Protein AF-A0A957A7Q8-F1 (afdb_monomer)

Secondary structure (DSSP, 8-state):
--TT-B-TT-B-TT-B-TT-B-TT-B-TT-EE-SS-BEET-B-TT-B-TT-EEEEEES-B-TT-B-TT-EEEESS--B-TT-B-TT-EEEE--BTTB---EEEE-TT-B-TT-EEE--SSSS--EEEEE-TT-B-TT-EEESEE-TT-B-TT---TT-EE-TTPBPTT-

Sequence (169 aa):
DLSGADLTAGNLDGANFDGASFRDAVLVGVGGSIGTSFVETDFTGADLRGAELSHVARANFTNANLGGADIDFEDTITLEGASLYSATLGQGSVGGTYRPLELSLAGLDIRQAWIRGPYQGEPLLVITDLRGATVENTRFNAVDLSSADVSGVDLSQVYFDEFSICPNG

pLDDT: mean 96.05, std 5.07, range [58.53, 98.94]

Mean predicted aligned error: 2.86 Å

Solvent-accessible surface area (backbone atoms only — not comparable to full-atom values): 7673 Å² total; per-residue (Å²): 119,43,56,59,37,80,40,62,61,33,80,42,54,62,37,79,38,60,64,31,34,31,34,51,11,36,30,36,42,19,43,20,66,49,70,29,32,29,34,51,17,34,29,36,47,12,36,28,34,43,16,34,39,29,55,28,23,56,24,34,30,35,47,12,36,30,37,46,12,40,37,28,30,62,50,58,67,43,52,58,73,18,35,30,39,46,11,36,43,31,48,37,58,62,95,86,39,76,66,80,43,72,43,70,45,51,57,23,41,32,29,49,11,38,42,32,21,43,96,68,73,71,35,36,32,31,38,50,29,34,36,67,27,42,39,53,57,16,36,37,28,11,24,26,24,55,76,33,42,52,66,92,40,71,61,90,44,46,44,76,41,77,60,38,40,46,70,84,108

Radius of gyration: 15.17 Å; Cα contacts (8 Å, |Δi|>4): 556; chains: 1; bounding box: 38×24×44 Å

Nearest PDB structures (foldseek):
  6zt4-assembly1_A  TM=4.880E-01  e=8.961E-05  Mycolicibacterium smegmatis MC2 155
  5dns-assembly2_B-3  TM=3.545E-01  e=3.886E-05  synthetic construct
  3n90-assembly1_A  TM=5.531E-01  e=1.710E-03  Arabidopsis thaliana
  2o6w-assembly1_A  TM=3.829E-01  e=3.944E-03  Cyanothece
  4yz0-assembly2_B  TM=2.095E-01  e=6.923E+00  Caldicellulosiruptor bescii DSM 6725

Structure (mmCIF, N/CA/C/O backbone):
data_AF-A0A957A7Q8-F1
#
_entry.id   AF-A0A957A7Q8-F1
#
loop_
_atom_site.group_PDB
_atom_site.id
_atom_site.type_symbol
_atom_site.label_atom_id
_atom_site.label_alt_id
_atom_site.label_comp_id
_atom_site.label_asym_id
_atom_site.label_entity_id
_atom_site.label_seq_id
_atom_site.pdbx_PDB_ins_code
_atom_site.Cartn_x
_atom_site.Cartn_y
_atom_site.Cartn_z
_atom_site.occupancy
_atom_site.B_iso_or_equiv
_atom_site.auth_seq_id
_atom_site.auth_comp_id
_atom_site.auth_asym_id
_atom_site.auth_atom_id
_atom_site.pdbx_PDB_model_num
ATOM 1 N N . ASP A 1 1 ? 6.579 6.938 -19.691 1.00 95.38 1 ASP A N 1
ATOM 2 C CA . ASP A 1 1 ? 5.312 6.206 -19.837 1.00 95.38 1 ASP A CA 1
ATOM 3 C C . ASP A 1 1 ? 5.643 4.731 -19.938 1.00 95.38 1 ASP A C 1
ATOM 5 O O . ASP A 1 1 ? 6.442 4.358 -20.790 1.00 95.38 1 ASP A O 1
ATOM 9 N N . LEU A 1 2 ? 5.130 3.955 -18.993 1.00 97.62 2 LEU A N 1
ATOM 10 C CA . LEU A 1 2 ? 5.310 2.515 -18.815 1.00 97.62 2 LEU A CA 1
ATOM 11 C C . LEU A 1 2 ? 3.935 1.842 -18.641 1.00 97.62 2 LEU A C 1
ATOM 13 O O . LEU A 1 2 ? 3.836 0.758 -18.072 1.00 97.62 2 LE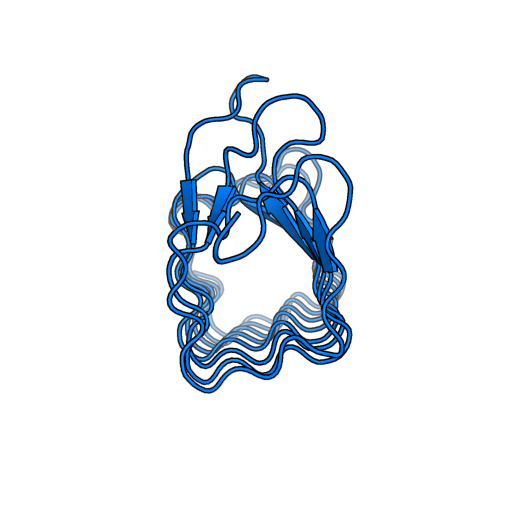U A O 1
ATOM 17 N N . SER A 1 3 ? 2.867 2.493 -19.107 1.00 98.19 3 SER A N 1
ATOM 18 C CA . SER A 1 3 ? 1.509 1.966 -19.000 1.00 98.19 3 SER A CA 1
ATOM 19 C C . SER A 1 3 ? 1.391 0.625 -19.734 1.00 98.19 3 SER A C 1
ATOM 21 O O . SER A 1 3 ? 1.852 0.491 -20.870 1.00 98.19 3 SER A O 1
ATOM 23 N N . GLY A 1 4 ? 0.802 -0.376 -19.081 1.00 98.06 4 GLY A N 1
ATOM 24 C CA . GLY A 1 4 ? 0.655 -1.739 -19.598 1.00 98.06 4 GLY A CA 1
ATOM 25 C C . GLY A 1 4 ? 1.965 -2.518 -19.760 1.00 98.06 4 GLY A C 1
ATOM 26 O O . GLY A 1 4 ? 1.951 -3.607 -20.334 1.00 98.06 4 GLY A O 1
ATOM 27 N N . ALA A 1 5 ? 3.102 -1.976 -19.310 1.00 98.25 5 ALA A N 1
ATOM 28 C CA . ALA A 1 5 ? 4.377 -2.677 -19.387 1.00 98.25 5 ALA A CA 1
ATOM 29 C C . ALA A 1 5 ? 4.391 -3.890 -18.447 1.00 98.25 5 ALA A C 1
ATOM 31 O O . ALA A 1 5 ? 3.831 -3.843 -17.355 1.00 98.25 5 ALA A O 1
ATOM 32 N N . ASP A 1 6 ? 5.084 -4.954 -18.850 1.00 98.44 6 ASP A N 1
ATOM 33 C CA . ASP A 1 6 ? 5.413 -6.072 -17.965 1.00 98.44 6 ASP A CA 1
ATOM 34 C C . ASP A 1 6 ? 6.856 -5.916 -17.482 1.00 98.44 6 ASP A C 1
ATOM 36 O O . ASP A 1 6 ? 7.805 -5.932 -18.269 1.00 98.44 6 ASP A O 1
ATOM 40 N N . LEU A 1 7 ? 6.992 -5.713 -16.178 1.00 97.44 7 LEU A N 1
ATOM 41 C CA . LEU A 1 7 ? 8.236 -5.511 -15.450 1.00 97.44 7 LEU A CA 1
ATOM 42 C C . LEU A 1 7 ? 8.424 -6.593 -14.380 1.00 97.44 7 LEU A C 1
ATOM 44 O O . LEU A 1 7 ? 9.207 -6.388 -13.459 1.00 97.44 7 LEU A O 1
ATOM 48 N N . THR A 1 8 ? 7.712 -7.721 -14.472 1.00 98.06 8 THR A N 1
ATOM 49 C CA . THR A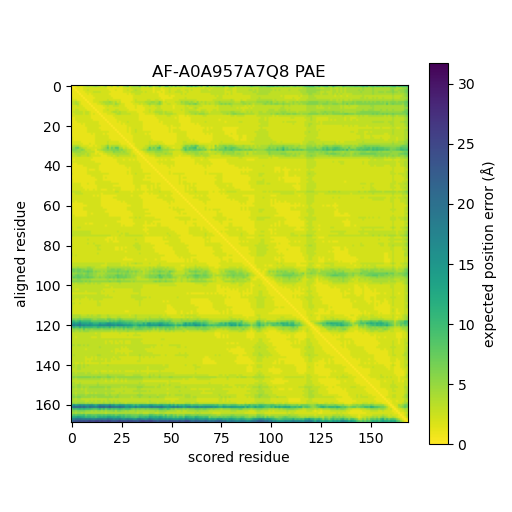 1 8 ? 7.741 -8.800 -13.473 1.00 98.06 8 THR A CA 1
ATOM 50 C C . THR A 1 8 ? 9.170 -9.148 -13.044 1.00 98.06 8 THR A C 1
ATOM 52 O O . THR A 1 8 ? 10.035 -9.416 -13.881 1.00 98.06 8 THR A O 1
ATOM 55 N N . ALA A 1 9 ? 9.406 -9.165 -11.729 1.00 96.06 9 ALA A N 1
ATOM 56 C CA . ALA A 1 9 ? 10.701 -9.420 -11.093 1.00 96.06 9 ALA A CA 1
ATOM 57 C C . ALA A 1 9 ? 11.850 -8.499 -11.562 1.00 96.06 9 ALA A C 1
ATOM 59 O O . ALA A 1 9 ? 13.029 -8.843 -11.445 1.00 96.06 9 ALA A O 1
ATOM 60 N N . GLY A 1 10 ? 11.517 -7.334 -12.119 1.00 95.19 10 GLY A N 1
ATOM 61 C CA . GLY A 1 10 ? 12.476 -6.325 -12.541 1.00 95.19 10 GLY A CA 1
ATOM 62 C C . GLY A 1 10 ? 13.184 -5.678 -11.354 1.00 95.19 10 GLY A C 1
ATOM 63 O O . GLY A 1 10 ? 12.596 -5.482 -10.292 1.00 95.19 10 GLY A O 1
ATOM 64 N N . ASN A 1 11 ? 14.450 -5.313 -11.557 1.00 96.81 11 ASN A N 1
ATOM 65 C CA . ASN A 1 11 ? 15.179 -4.460 -10.627 1.00 96.81 11 ASN A CA 1
ATOM 66 C C . ASN A 1 11 ? 15.066 -2.999 -11.085 1.00 96.81 11 ASN A C 1
ATOM 68 O O . ASN A 1 11 ? 15.481 -2.656 -12.193 1.00 96.81 11 ASN A O 1
ATOM 72 N N . LEU A 1 12 ? 14.492 -2.174 -10.221 1.00 96.25 12 LEU A N 1
ATOM 73 C CA . LEU A 1 12 ? 14.253 -0.750 -10.388 1.00 96.25 12 LEU A CA 1
ATOM 74 C C . LEU A 1 12 ? 15.244 0.110 -9.584 1.00 96.25 12 LEU A C 1
ATOM 76 O O . LEU A 1 12 ? 15.182 1.332 -9.691 1.00 96.25 12 LEU A O 1
ATOM 80 N N . ASP A 1 13 ? 16.155 -0.494 -8.813 1.00 96.88 13 ASP A N 1
ATOM 81 C CA . ASP A 1 13 ? 17.130 0.205 -7.972 1.00 96.88 13 ASP A CA 1
ATOM 82 C C . ASP A 1 13 ? 17.910 1.283 -8.744 1.00 96.88 13 ASP A C 1
ATOM 84 O O . ASP A 1 13 ? 18.386 1.089 -9.867 1.00 96.88 13 ASP A O 1
ATOM 88 N N . GLY A 1 14 ? 18.072 2.440 -8.105 1.00 95.62 14 GLY A N 1
ATOM 89 C CA . GLY A 1 14 ? 18.785 3.598 -8.639 1.00 95.62 14 GLY A CA 1
ATOM 90 C C . GLY A 1 14 ? 18.024 4.397 -9.701 1.00 95.62 14 GLY A C 1
ATOM 91 O O . GLY A 1 14 ? 18.566 5.384 -10.206 1.00 95.62 14 GLY A O 1
ATOM 92 N N . ALA A 1 15 ? 16.808 3.992 -10.077 1.00 95.81 15 ALA A N 1
ATOM 93 C CA . ALA A 1 15 ? 16.023 4.686 -11.089 1.00 95.81 15 ALA A CA 1
ATOM 94 C C . ALA A 1 15 ? 15.088 5.745 -10.485 1.00 95.81 15 ALA A C 1
ATOM 96 O O . ALA A 1 15 ? 14.449 5.545 -9.455 1.00 95.81 15 ALA A O 1
ATOM 97 N N . ASN A 1 16 ? 14.971 6.879 -11.177 1.00 97.19 16 ASN A N 1
ATOM 98 C CA . ASN A 1 16 ? 13.983 7.908 -10.873 1.00 97.19 16 ASN A CA 1
ATOM 99 C C . ASN A 1 16 ? 12.757 7.709 -11.781 1.00 97.19 16 ASN A C 1
ATOM 101 O O . ASN A 1 16 ? 12.882 7.771 -13.008 1.00 97.19 16 ASN A O 1
ATOM 105 N N . PHE A 1 17 ? 11.592 7.492 -11.170 1.00 98.00 17 PHE A N 1
ATOM 106 C CA . PHE A 1 17 ? 10.298 7.359 -11.838 1.00 98.00 17 PHE A CA 1
ATOM 107 C C . PHE A 1 17 ? 9.333 8.497 -11.496 1.00 98.00 17 PHE A C 1
ATOM 109 O O . PHE A 1 17 ? 8.122 8.350 -11.646 1.00 98.00 17 PHE A O 1
ATOM 116 N N . ASP A 1 18 ? 9.849 9.646 -11.075 1.00 98.44 18 ASP A N 1
ATOM 117 C CA . ASP A 1 18 ? 9.027 10.788 -10.705 1.00 98.44 18 ASP A CA 1
ATOM 118 C C . ASP A 1 18 ? 8.140 11.226 -11.881 1.00 98.44 18 ASP A C 1
ATOM 120 O O . ASP A 1 18 ? 8.601 11.412 -13.012 1.00 98.44 18 ASP A O 1
ATOM 124 N N . GLY A 1 19 ? 6.837 11.356 -11.626 1.00 98.50 19 GLY A N 1
ATOM 125 C CA . GLY A 1 19 ? 5.831 11.679 -12.639 1.00 98.50 19 GLY A CA 1
ATOM 126 C C . GLY A 1 19 ? 5.609 10.591 -13.699 1.00 98.50 19 GLY A C 1
ATOM 127 O O . GLY A 1 19 ? 4.932 10.840 -14.703 1.00 98.50 19 GLY A O 1
ATOM 128 N N . ALA A 1 20 ? 6.181 9.394 -13.538 1.00 98.50 20 ALA A N 1
ATOM 129 C CA . ALA A 1 20 ? 5.962 8.298 -14.467 1.00 98.50 20 ALA A CA 1
ATOM 130 C C . ALA A 1 20 ? 4.528 7.757 -14.371 1.00 98.50 20 ALA A C 1
ATOM 132 O O . ALA A 1 20 ? 3.826 7.900 -13.371 1.00 98.50 20 ALA A O 1
ATOM 133 N N . SER A 1 21 ? 4.101 7.082 -15.436 1.00 98.75 21 SER A N 1
ATOM 134 C CA . SER A 1 21 ? 2.837 6.352 -15.463 1.00 98.75 21 SER A CA 1
ATOM 135 C C . SER A 1 21 ? 3.114 4.872 -15.667 1.00 98.75 21 SER A C 1
ATOM 137 O O . SER A 1 21 ? 3.762 4.507 -16.644 1.00 98.75 21 SER A O 1
ATOM 139 N N . PHE A 1 22 ? 2.606 4.061 -14.747 1.00 98.62 22 PHE A N 1
ATOM 140 C CA . PHE A 1 22 ? 2.579 2.601 -14.730 1.00 98.62 22 PHE A CA 1
ATOM 141 C C . PHE A 1 22 ? 1.132 2.093 -14.754 1.00 98.62 22 PHE A C 1
ATOM 143 O O . PHE A 1 22 ? 0.817 1.057 -14.171 1.00 98.62 22 PHE A O 1
ATOM 150 N N . ARG A 1 23 ? 0.222 2.839 -15.391 1.00 98.81 23 ARG A N 1
ATOM 151 C CA . ARG A 1 23 ? -1.190 2.451 -15.440 1.00 98.81 23 ARG A CA 1
ATOM 152 C C . ARG A 1 23 ? -1.332 1.063 -16.041 1.00 98.81 23 ARG A C 1
ATOM 154 O O . ARG A 1 23 ? -0.746 0.804 -17.090 1.00 98.81 23 ARG A O 1
ATOM 161 N N . ASP A 1 24 ? -2.081 0.194 -15.376 1.00 98.75 24 ASP A N 1
ATOM 162 C CA . ASP A 1 24 ? -2.322 -1.191 -15.797 1.00 98.75 24 ASP A CA 1
ATOM 163 C C . ASP A 1 24 ? -1.037 -2.012 -16.061 1.00 98.75 24 ASP A C 1
ATOM 165 O O . ASP A 1 24 ? -1.066 -3.017 -16.773 1.00 98.75 24 ASP A O 1
ATOM 169 N N . ALA A 1 25 ? 0.114 -1.581 -15.534 1.00 98.75 25 ALA A N 1
ATOM 170 C CA . ALA A 1 25 ? 1.378 -2.294 -15.681 1.00 98.75 25 ALA A CA 1
ATOM 171 C C . ALA A 1 25 ? 1.457 -3.495 -14.725 1.00 98.75 25 ALA A C 1
ATOM 173 O O . ALA A 1 25 ? 0.823 -3.521 -13.669 1.00 98.75 25 ALA A O 1
ATOM 174 N N . VAL A 1 26 ? 2.285 -4.477 -15.075 1.00 98.81 26 VAL A N 1
ATOM 175 C CA . VAL A 1 26 ? 2.576 -5.648 -14.243 1.00 98.81 26 VAL A CA 1
ATOM 176 C C . VAL A 1 26 ? 3.947 -5.458 -13.603 1.00 98.81 26 VAL A C 1
ATOM 178 O O . VAL A 1 26 ? 4.970 -5.493 -14.277 1.00 98.81 26 VAL A O 1
ATOM 181 N N . LEU A 1 27 ? 3.964 -5.255 -12.291 1.00 98.44 27 LEU A N 1
ATOM 182 C CA . LEU A 1 27 ? 5.143 -5.028 -11.454 1.00 98.44 27 LEU A CA 1
ATOM 183 C C . LEU A 1 27 ? 5.279 -6.118 -10.380 1.00 98.44 27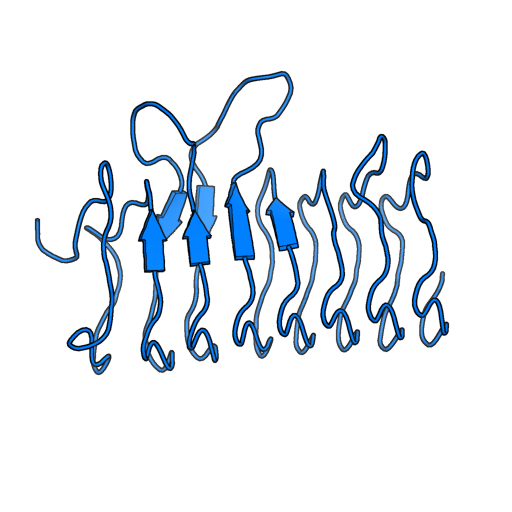 LEU A C 1
ATOM 185 O O . LEU A 1 27 ? 5.802 -5.885 -9.293 1.00 98.44 27 LEU A O 1
ATOM 189 N N . VAL A 1 28 ? 4.786 -7.322 -10.660 1.00 98.75 28 VAL A N 1
ATOM 190 C CA . VAL A 1 28 ? 4.795 -8.417 -9.687 1.00 98.75 28 VAL A CA 1
ATOM 191 C C . VAL A 1 28 ? 6.232 -8.740 -9.280 1.00 98.75 28 VAL A C 1
ATOM 193 O O . VAL A 1 28 ? 7.061 -9.086 -10.123 1.00 98.75 28 VAL A O 1
ATOM 196 N N . GLY A 1 29 ? 6.521 -8.641 -7.984 1.00 97.94 29 GLY A N 1
ATOM 197 C CA . GLY A 1 29 ? 7.832 -8.942 -7.415 1.00 97.94 29 GLY A CA 1
ATOM 198 C C . GLY A 1 29 ? 8.958 -8.000 -7.845 1.00 97.94 29 GLY A C 1
ATOM 199 O O . GLY A 1 29 ? 10.113 -8.419 -7.806 1.00 97.94 29 GLY A O 1
ATOM 200 N N . VAL A 1 30 ? 8.662 -6.782 -8.321 1.00 97.44 30 VAL A N 1
ATOM 201 C CA . VAL A 1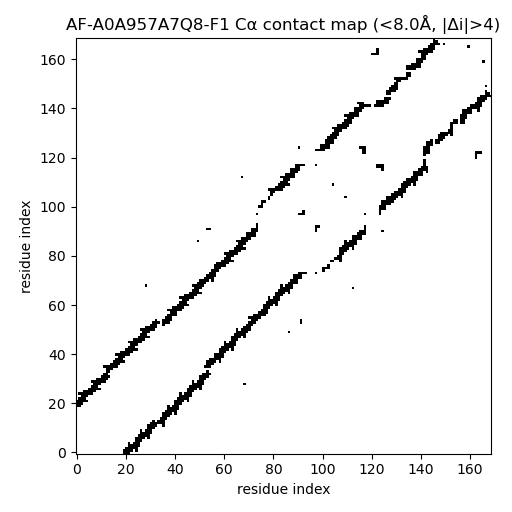 30 ? 9.729 -5.811 -8.619 1.00 97.44 30 VAL A CA 1
ATOM 202 C C . VAL A 1 30 ? 10.460 -5.404 -7.345 1.00 97.44 30 VAL A C 1
ATOM 204 O O . VAL A 1 30 ? 9.834 -5.200 -6.308 1.00 97.44 30 VAL A O 1
ATOM 207 N N . GLY A 1 31 ? 11.777 -5.250 -7.443 1.00 95.94 31 GLY A N 1
ATOM 208 C CA . GLY A 1 31 ? 12.595 -4.661 -6.387 1.00 95.94 31 GLY A CA 1
ATOM 209 C C . GLY A 1 31 ? 12.935 -3.222 -6.744 1.00 95.94 31 GLY A C 1
ATOM 210 O O . GLY A 1 31 ? 13.573 -2.989 -7.765 1.00 95.94 31 GLY A O 1
ATOM 211 N N . GLY A 1 32 ? 12.501 -2.264 -5.935 1.00 90.81 32 GLY A N 1
ATOM 212 C CA . GLY A 1 32 ? 12.741 -0.836 -6.118 1.00 90.81 32 GLY A CA 1
ATOM 213 C C . GLY A 1 32 ? 12.948 -0.149 -4.777 1.00 90.81 32 GLY A C 1
ATOM 214 O O . GLY A 1 32 ? 12.287 0.851 -4.490 1.00 90.81 32 GLY A O 1
ATOM 215 N N . SER A 1 33 ? 13.850 -0.702 -3.967 1.00 89.50 33 SER A N 1
ATOM 216 C CA . SER A 1 33 ? 14.045 -0.327 -2.561 1.00 89.50 33 SER A CA 1
ATOM 217 C C . SER A 1 33 ? 15.290 0.537 -2.343 1.00 89.50 33 SER A C 1
ATOM 219 O O . SER A 1 33 ? 15.395 1.204 -1.311 1.00 89.50 33 SER A O 1
ATOM 221 N N . ILE A 1 34 ? 16.247 0.547 -3.283 1.00 92.19 34 ILE A N 1
ATOM 222 C CA . ILE A 1 34 ? 17.536 1.232 -3.122 1.00 92.19 34 ILE A CA 1
ATOM 223 C C . ILE A 1 34 ? 17.692 2.343 -4.159 1.00 92.19 34 ILE A C 1
ATOM 225 O O . ILE A 1 34 ? 17.852 2.087 -5.349 1.00 92.19 34 ILE A O 1
ATOM 229 N N . GLY A 1 35 ? 17.746 3.597 -3.700 1.00 91.94 35 GLY A N 1
ATOM 230 C CA . GLY A 1 35 ? 18.046 4.751 -4.560 1.00 91.94 35 GLY A CA 1
ATOM 231 C C . GLY A 1 35 ? 16.991 5.024 -5.636 1.00 91.94 35 GLY A C 1
ATOM 232 O O . GLY A 1 35 ? 17.299 5.662 -6.642 1.00 91.94 35 GLY A O 1
ATOM 233 N N . THR A 1 36 ? 15.784 4.509 -5.439 1.00 95.00 36 THR A N 1
ATOM 234 C CA . THR A 1 36 ? 14.604 4.717 -6.275 1.00 95.00 36 THR A CA 1
ATOM 235 C C . THR A 1 36 ? 13.822 5.949 -5.841 1.00 95.00 36 THR A C 1
ATOM 237 O O . THR A 1 36 ? 14.009 6.470 -4.743 1.00 95.00 36 THR A O 1
ATOM 240 N N . SER A 1 37 ? 12.959 6.442 -6.726 1.00 96.69 37 SER A N 1
ATOM 241 C CA . SER A 1 37 ? 12.022 7.524 -6.418 1.00 96.69 37 SER A CA 1
ATOM 242 C C . SER A 1 37 ? 10.738 7.329 -7.215 1.00 96.69 37 SER A C 1
ATOM 244 O O . SER A 1 37 ? 10.804 7.129 -8.431 1.00 96.69 37 SER A O 1
ATOM 246 N N . PHE A 1 38 ? 9.591 7.377 -6.533 1.00 98.00 38 PHE A N 1
ATOM 247 C CA . PHE A 1 38 ? 8.256 7.225 -7.127 1.00 98.00 38 PHE A CA 1
ATOM 248 C C . PHE A 1 38 ? 7.355 8.408 -6.758 1.00 98.00 38 PHE A C 1
ATOM 250 O O . PHE A 1 38 ? 6.203 8.249 -6.336 1.00 98.00 38 PHE A O 1
ATOM 257 N N . VAL A 1 39 ? 7.886 9.624 -6.881 1.00 98.25 39 VAL A N 1
ATOM 258 C CA . VAL A 1 39 ? 7.151 10.840 -6.533 1.00 98.25 39 VAL A CA 1
ATOM 259 C C . VAL A 1 39 ? 6.142 11.169 -7.635 1.00 98.25 39 VAL A C 1
ATOM 261 O O . VAL A 1 39 ? 6.484 11.144 -8.811 1.00 98.25 39 VAL A O 1
ATOM 264 N N . GLU A 1 40 ? 4.891 11.484 -7.293 1.00 98.62 40 GLU A N 1
ATOM 265 C CA . GLU A 1 40 ? 3.831 11.805 -8.276 1.00 98.62 40 GLU A CA 1
ATOM 266 C C . GLU A 1 40 ? 3.622 10.705 -9.340 1.00 98.62 40 GLU A C 1
ATOM 268 O O . GLU A 1 40 ? 3.214 10.975 -10.470 1.00 98.62 40 GLU A O 1
ATOM 273 N N . THR A 1 41 ? 3.924 9.450 -8.997 1.00 98.69 41 THR A N 1
ATOM 274 C CA . THR A 1 41 ? 3.806 8.314 -9.919 1.00 98.69 41 THR A CA 1
ATOM 275 C C . THR A 1 41 ? 2.377 7.777 -9.963 1.00 98.69 41 THR A C 1
ATOM 277 O O . THR A 1 41 ? 1.701 7.662 -8.938 1.00 98.69 41 THR A O 1
ATOM 280 N N . ASP A 1 42 ? 1.914 7.414 -11.158 1.00 98.88 42 ASP A N 1
ATOM 281 C CA . ASP A 1 42 ? 0.586 6.839 -11.363 1.00 98.88 42 ASP A CA 1
ATOM 282 C C . ASP A 1 42 ? 0.643 5.320 -11.560 1.00 98.88 42 ASP A C 1
ATOM 284 O O . ASP A 1 42 ? 1.059 4.850 -12.619 1.00 98.88 42 ASP A O 1
ATOM 288 N N . PHE A 1 43 ? 0.173 4.573 -10.563 1.00 98.88 43 PHE A N 1
ATOM 289 C CA . PHE A 1 43 ? 0.029 3.116 -10.541 1.00 98.88 43 PHE A CA 1
ATOM 290 C C . PHE A 1 43 ? -1.435 2.663 -10.674 1.00 98.88 43 PHE A C 1
ATOM 292 O O . PHE A 1 43 ? -1.781 1.562 -10.245 1.00 98.88 43 PHE A O 1
ATOM 299 N N . THR A 1 44 ? -2.325 3.492 -11.232 1.00 98.94 44 THR A N 1
ATOM 300 C CA . THR A 1 44 ? -3.750 3.141 -11.351 1.00 98.94 44 THR A CA 1
ATOM 301 C C . THR A 1 44 ? -3.917 1.803 -12.078 1.00 98.94 44 THR A C 1
ATOM 303 O O . THR A 1 44 ? -3.411 1.638 -13.187 1.00 98.94 44 THR A O 1
ATOM 306 N N . GLY A 1 45 ? -4.620 0.852 -11.460 1.00 98.88 45 GLY A N 1
ATOM 307 C CA . GLY A 1 45 ? -4.869 -0.481 -12.027 1.00 98.88 45 GLY A CA 1
ATOM 308 C C . GLY A 1 45 ? -3.645 -1.403 -12.116 1.00 98.88 45 GLY A C 1
ATOM 309 O O . GLY A 1 45 ? -3.761 -2.510 -12.637 1.00 98.88 45 GLY A O 1
ATOM 310 N N . ALA A 1 46 ? -2.475 -0.981 -11.626 1.00 98.88 46 ALA A N 1
ATOM 311 C CA . ALA A 1 46 ? -1.254 -1.774 -11.707 1.00 98.88 46 ALA A CA 1
ATOM 312 C C . ALA A 1 46 ? -1.307 -3.023 -10.810 1.00 98.88 46 ALA A C 1
ATOM 314 O O . ALA A 1 46 ? -1.891 -3.018 -9.721 1.00 98.88 46 ALA A O 1
ATOM 315 N N . ASP A 1 47 ? -0.632 -4.086 -11.241 1.00 98.88 47 ASP A N 1
ATOM 316 C CA . ASP A 1 47 ? -0.410 -5.288 -10.440 1.00 98.88 47 ASP A CA 1
ATOM 317 C C . ASP A 1 47 ? 0.966 -5.228 -9.770 1.00 98.88 47 ASP A C 1
ATOM 319 O O . ASP A 1 47 ? 1.988 -5.467 -10.405 1.00 98.88 47 ASP A O 1
ATOM 323 N N . LEU A 1 48 ? 0.984 -4.901 -8.483 1.00 98.81 48 LEU A N 1
ATOM 324 C CA . LEU A 1 48 ? 2.167 -4.682 -7.649 1.00 98.81 48 LEU A CA 1
ATOM 325 C C . LEU A 1 48 ? 2.357 -5.806 -6.623 1.00 98.81 48 LEU A C 1
ATOM 327 O O . LEU A 1 48 ? 3.000 -5.608 -5.593 1.00 98.81 48 LEU A O 1
ATOM 331 N N . ARG A 1 49 ? 1.781 -6.993 -6.853 1.00 98.81 49 ARG A N 1
ATOM 332 C CA . ARG A 1 49 ? 1.877 -8.088 -5.879 1.00 98.81 49 ARG A CA 1
ATOM 333 C C . ARG A 1 49 ? 3.331 -8.419 -5.554 1.00 98.81 49 ARG A C 1
ATOM 335 O O . ARG A 1 49 ? 4.113 -8.724 -6.452 1.00 98.81 49 ARG A O 1
ATOM 342 N N . GLY A 1 50 ? 3.679 -8.393 -4.270 1.00 98.62 50 GLY A N 1
ATOM 343 C CA . GLY A 1 50 ? 5.041 -8.651 -3.796 1.00 98.62 50 GLY A CA 1
ATOM 344 C C . GLY A 1 50 ? 6.089 -7.626 -4.238 1.00 98.62 50 GLY A C 1
ATOM 345 O O . GLY A 1 50 ? 7.272 -7.930 -4.147 1.00 98.62 50 GLY A O 1
ATOM 346 N N . ALA A 1 51 ? 5.689 -6.467 -4.769 1.00 98.50 51 ALA A N 1
ATOM 347 C CA . ALA A 1 51 ? 6.617 -5.396 -5.110 1.00 98.50 51 ALA A CA 1
ATOM 348 C C . ALA A 1 51 ? 7.218 -4.775 -3.844 1.00 98.50 51 ALA A C 1
ATOM 350 O O . ALA A 1 51 ? 6.513 -4.598 -2.852 1.00 98.50 51 ALA A O 1
ATOM 351 N N . GLU A 1 52 ? 8.486 -4.390 -3.907 1.00 98.38 52 GLU A N 1
ATOM 352 C CA . GLU A 1 52 ? 9.151 -3.608 -2.868 1.00 98.38 52 GLU A CA 1
ATOM 353 C C . GLU A 1 52 ? 9.426 -2.205 -3.415 1.00 98.38 52 GLU A C 1
ATOM 355 O O . GLU A 1 52 ? 10.211 -2.059 -4.354 1.00 98.38 52 GLU A O 1
ATOM 360 N N . LEU A 1 53 ? 8.767 -1.177 -2.872 1.00 98.00 53 LEU A N 1
ATOM 361 C CA . LEU A 1 53 ? 8.939 0.214 -3.301 1.00 98.00 53 LEU A CA 1
ATOM 362 C C . LEU A 1 53 ? 9.275 1.108 -2.103 1.00 98.00 53 LEU A C 1
ATOM 364 O O . LEU A 1 53 ? 8.521 1.174 -1.133 1.00 98.00 53 LEU A O 1
ATOM 368 N N . SER A 1 54 ? 10.371 1.857 -2.203 1.00 95.69 54 SER A N 1
ATOM 369 C CA . SER A 1 54 ? 10.726 2.914 -1.252 1.00 95.69 54 SER A CA 1
ATOM 370 C C . SER A 1 54 ? 10.611 4.301 -1.889 1.00 95.69 54 SER A C 1
ATOM 372 O O . SER A 1 54 ? 10.483 4.433 -3.107 1.00 95.69 54 SER A O 1
ATOM 374 N N . HIS A 1 55 ? 10.626 5.351 -1.061 1.00 95.75 55 HIS A N 1
ATOM 375 C CA . HIS A 1 55 ? 10.534 6.747 -1.510 1.00 95.75 55 HIS A CA 1
ATOM 376 C C . HIS A 1 55 ? 9.282 7.035 -2.361 1.00 95.75 55 HIS A C 1
ATOM 378 O O . HIS A 1 55 ? 9.320 7.749 -3.370 1.00 95.75 55 HIS A O 1
ATOM 384 N N . VAL A 1 56 ? 8.146 6.462 -1.952 1.00 98.19 56 VAL A N 1
ATOM 385 C CA . VAL A 1 56 ? 6.846 6.707 -2.581 1.00 98.19 56 VAL A CA 1
ATOM 386 C C . VAL A 1 56 ? 6.226 7.969 -1.987 1.00 98.19 56 VAL A C 1
ATOM 388 O O . VAL A 1 56 ? 6.048 8.076 -0.778 1.00 98.19 56 VAL A O 1
ATOM 391 N N . ALA A 1 57 ? 5.852 8.942 -2.814 1.00 98.00 57 ALA A N 1
ATOM 392 C CA . ALA A 1 57 ? 5.208 10.162 -2.327 1.00 98.00 57 ALA A CA 1
ATOM 393 C C . ALA A 1 57 ? 4.243 10.720 -3.366 1.00 98.00 57 ALA A C 1
ATOM 395 O O . ALA A 1 57 ? 4.575 10.801 -4.547 1.00 98.00 57 ALA A O 1
ATOM 396 N N . ARG A 1 58 ? 3.054 11.165 -2.946 1.00 98.44 58 ARG A N 1
ATOM 397 C CA . ARG A 1 58 ? 2.047 11.755 -3.851 1.00 98.44 58 ARG A CA 1
ATOM 398 C C . ARG A 1 58 ? 1.659 10.802 -4.991 1.00 98.44 58 ARG A C 1
ATOM 400 O O . ARG A 1 58 ? 1.313 11.246 -6.081 1.00 98.44 58 ARG A O 1
ATOM 407 N N . ALA A 1 59 ? 1.748 9.496 -4.739 1.00 98.62 59 ALA A N 1
ATOM 408 C CA . ALA A 1 59 ? 1.505 8.445 -5.718 1.00 98.62 59 ALA A CA 1
ATOM 409 C C . ALA A 1 59 ? 0.040 7.989 -5.715 1.00 98.62 59 ALA A C 1
ATOM 411 O O . ALA A 1 59 ? -0.656 8.037 -4.693 1.00 98.62 59 ALA A O 1
ATOM 412 N N . ASN A 1 60 ? -0.422 7.524 -6.872 1.00 98.88 60 ASN A N 1
ATOM 413 C CA . ASN A 1 60 ? -1.785 7.052 -7.063 1.00 98.88 60 ASN A CA 1
ATOM 414 C C . ASN A 1 60 ? -1.812 5.535 -7.283 1.00 98.88 60 ASN A C 1
ATOM 416 O O . ASN A 1 60 ? -1.360 5.068 -8.320 1.00 98.88 60 ASN A O 1
ATOM 420 N N . PHE A 1 61 ? -2.397 4.789 -6.348 1.00 98.88 61 PHE A N 1
ATOM 421 C CA . PHE A 1 61 ? -2.611 3.340 -6.418 1.00 98.88 61 PHE A CA 1
ATOM 422 C C . PHE A 1 61 ? -4.090 2.976 -6.601 1.00 98.88 61 PHE A C 1
ATOM 424 O O . PHE A 1 61 ? -4.515 1.888 -6.219 1.00 98.88 61 PHE A O 1
ATOM 431 N N . THR A 1 62 ? -4.904 3.876 -7.158 1.00 98.88 62 THR A N 1
ATOM 432 C CA . THR A 1 62 ? -6.333 3.617 -7.379 1.00 98.88 62 THR A CA 1
ATOM 433 C C . THR A 1 62 ? -6.534 2.304 -8.145 1.00 98.88 62 THR A C 1
ATOM 435 O O . THR A 1 62 ? -5.954 2.106 -9.211 1.00 98.88 62 THR A O 1
ATOM 438 N N . ASN A 1 63 ? -7.360 1.399 -7.618 1.00 98.81 63 ASN A N 1
ATOM 439 C CA . ASN A 1 63 ? -7.622 0.059 -8.161 1.00 98.81 63 ASN A CA 1
ATOM 440 C C . ASN A 1 63 ? -6.381 -0.842 -8.346 1.00 98.81 63 ASN A C 1
ATOM 442 O O . ASN A 1 63 ? -6.453 -1.827 -9.081 1.00 98.81 63 ASN A O 1
ATOM 446 N N . ALA A 1 64 ? -5.244 -0.527 -7.720 1.00 98.88 64 ALA A N 1
ATOM 447 C CA . ALA A 1 64 ? -4.042 -1.348 -7.817 1.00 98.88 64 ALA A CA 1
ATOM 448 C C . ALA A 1 64 ? -4.129 -2.605 -6.936 1.00 98.88 64 ALA A C 1
ATOM 450 O O . ALA A 1 64 ? -4.797 -2.633 -5.897 1.00 98.88 64 ALA A O 1
ATOM 451 N N . ASN A 1 65 ? -3.397 -3.649 -7.318 1.00 98.88 65 ASN A N 1
ATOM 452 C CA . ASN A 1 65 ? -3.227 -4.843 -6.496 1.00 98.88 65 ASN A CA 1
ATOM 453 C C . ASN A 1 65 ? -1.875 -4.806 -5.777 1.00 98.88 65 ASN A C 1
ATOM 455 O O . ASN A 1 65 ? -0.852 -5.106 -6.381 1.00 98.88 65 ASN A O 1
ATOM 459 N N . LEU A 1 66 ? -1.876 -4.475 -4.488 1.00 98.81 66 LEU A N 1
ATOM 460 C CA . LEU A 1 66 ? -0.690 -4.405 -3.627 1.00 98.81 66 LEU A CA 1
ATOM 461 C C . LEU A 1 66 ? -0.504 -5.686 -2.799 1.00 98.81 66 LEU A C 1
ATOM 463 O O . LEU A 1 66 ? 0.173 -5.665 -1.777 1.00 98.81 66 LEU A O 1
ATOM 467 N N . GLY A 1 67 ? -1.121 -6.807 -3.189 1.00 98.81 67 GLY A N 1
ATOM 468 C CA . GLY A 1 67 ? -1.111 -8.030 -2.389 1.00 98.81 67 GLY A CA 1
ATOM 469 C C . GLY A 1 67 ? 0.305 -8.508 -2.045 1.00 98.81 67 GLY A C 1
ATOM 470 O O . GLY A 1 67 ? 1.068 -8.886 -2.933 1.00 98.81 67 GLY A O 1
ATOM 471 N N . GLY A 1 68 ? 0.661 -8.506 -0.761 1.00 98.75 68 GLY A N 1
ATOM 472 C CA . GLY A 1 68 ? 2.000 -8.868 -0.288 1.00 98.75 68 GLY A CA 1
ATOM 473 C C . GLY A 1 68 ? 3.117 -7.870 -0.620 1.00 98.75 68 GLY A C 1
ATOM 474 O O . GLY A 1 68 ? 4.277 -8.225 -0.446 1.00 98.75 68 GLY A O 1
ATOM 475 N N . ALA A 1 69 ? 2.803 -6.677 -1.133 1.00 98.75 69 ALA A N 1
ATOM 476 C CA . ALA A 1 69 ? 3.794 -5.637 -1.412 1.00 98.75 69 ALA A CA 1
ATOM 477 C C . ALA A 1 69 ? 4.372 -5.038 -0.118 1.00 98.75 69 ALA A C 1
ATOM 479 O O . ALA A 1 69 ? 3.692 -5.038 0.907 1.00 98.75 69 ALA A O 1
ATOM 480 N N . ASP A 1 70 ? 5.584 -4.490 -0.180 1.00 98.69 70 ASP A N 1
ATOM 481 C CA . ASP A 1 70 ? 6.196 -3.677 0.877 1.00 98.69 70 ASP A CA 1
ATOM 482 C C . ASP A 1 70 ? 6.429 -2.262 0.344 1.00 98.69 70 ASP A C 1
ATOM 484 O O . ASP A 1 70 ? 7.218 -2.055 -0.580 1.00 98.69 70 ASP A O 1
ATOM 488 N N . ILE A 1 71 ? 5.679 -1.298 0.877 1.00 98.25 71 ILE A N 1
ATOM 489 C CA . ILE A 1 71 ? 5.675 0.082 0.398 1.00 98.25 71 ILE A CA 1
ATOM 490 C C . ILE A 1 71 ? 6.011 1.021 1.549 1.00 98.25 71 ILE A C 1
ATOM 492 O O . ILE A 1 71 ? 5.222 1.164 2.486 1.00 98.25 71 ILE A O 1
ATOM 496 N N . ASP A 1 72 ? 7.131 1.730 1.429 1.00 96.75 72 ASP A N 1
ATOM 497 C CA . ASP A 1 72 ? 7.459 2.864 2.289 1.00 96.75 72 ASP A CA 1
ATOM 498 C C . ASP A 1 72 ? 7.055 4.180 1.607 1.00 96.75 72 ASP A C 1
ATOM 500 O O . ASP A 1 72 ? 7.626 4.574 0.583 1.00 96.75 72 ASP A O 1
ATOM 504 N N . PHE A 1 73 ? 6.073 4.875 2.190 1.00 97.69 73 PHE A N 1
ATOM 505 C CA . PHE A 1 73 ? 5.556 6.146 1.684 1.00 97.69 73 PHE A CA 1
ATOM 506 C C . PHE A 1 73 ? 5.901 7.329 2.595 1.00 97.69 73 PHE A C 1
ATOM 508 O O . PHE A 1 73 ? 5.835 7.256 3.819 1.00 97.69 73 PHE A O 1
ATOM 515 N N . GLU A 1 74 ? 6.268 8.450 1.987 1.00 96.50 74 GLU A N 1
ATOM 516 C CA . GLU A 1 74 ? 6.819 9.629 2.666 1.00 96.50 74 GLU A CA 1
ATOM 517 C C . GLU A 1 74 ? 5.874 10.842 2.645 1.00 96.50 74 GLU A C 1
ATOM 519 O O . GLU A 1 74 ? 6.120 11.844 3.318 1.00 96.50 74 GLU A O 1
ATOM 524 N N . ASP A 1 75 ? 4.788 10.750 1.878 1.00 96.75 75 ASP A N 1
ATOM 525 C CA . ASP A 1 75 ? 3.740 11.762 1.734 1.00 96.75 75 ASP A CA 1
ATOM 526 C C . ASP A 1 75 ? 2.412 11.069 1.374 1.00 96.75 75 ASP A C 1
ATOM 528 O O . ASP A 1 75 ? 2.349 9.851 1.219 1.00 96.75 75 ASP A O 1
ATOM 532 N N . THR A 1 76 ? 1.357 11.854 1.200 1.00 95.62 76 THR A N 1
ATOM 533 C CA . THR A 1 76 ? 0.014 11.453 0.780 1.00 95.62 76 THR A CA 1
ATOM 534 C C . THR A 1 76 ? 0.050 10.436 -0.364 1.00 95.62 76 THR A C 1
ATOM 536 O O . THR A 1 76 ? 0.714 10.656 -1.376 1.00 95.62 76 THR A O 1
ATOM 539 N N . ILE A 1 77 ? -0.718 9.355 -0.243 1.00 98.50 77 ILE A N 1
ATOM 540 C CA . ILE A 1 77 ? -0.955 8.371 -1.307 1.00 98.50 77 ILE A CA 1
ATOM 541 C C . ILE A 1 77 ? -2.459 8.149 -1.477 1.00 98.50 77 ILE A C 1
ATOM 543 O O . ILE A 1 77 ? -3.229 8.324 -0.535 1.00 98.50 77 ILE A O 1
ATOM 547 N N . THR A 1 78 ? -2.891 7.768 -2.679 1.00 98.56 78 THR A N 1
ATOM 548 C CA . THR A 1 78 ? -4.292 7.387 -2.943 1.00 98.56 78 THR A CA 1
ATOM 549 C C . THR A 1 78 ? -4.397 5.876 -3.087 1.00 98.56 78 THR A C 1
ATOM 551 O O . THR A 1 78 ? -3.682 5.303 -3.901 1.00 98.56 78 THR A O 1
ATOM 554 N N . LEU A 1 79 ? -5.297 5.244 -2.330 1.00 98.69 79 LEU A N 1
ATOM 555 C CA . LEU A 1 79 ? -5.501 3.788 -2.312 1.00 98.69 79 LEU A CA 1
ATOM 556 C C . LEU A 1 79 ? -6.926 3.377 -2.721 1.00 98.69 79 LEU A C 1
ATOM 558 O O . LEU A 1 79 ? -7.305 2.234 -2.504 1.00 98.69 79 LEU A O 1
ATOM 562 N N . GLU A 1 80 ? -7.744 4.279 -3.272 1.00 98.44 80 GLU A N 1
ATOM 563 C CA . GLU A 1 80 ? -9.160 3.998 -3.560 1.00 98.44 80 GLU A CA 1
ATOM 564 C C . GLU A 1 80 ? -9.329 2.725 -4.407 1.00 98.44 80 GLU A C 1
ATOM 566 O O . GLU A 1 80 ? -8.765 2.604 -5.492 1.00 98.44 80 GLU A O 1
ATOM 571 N N . GLY A 1 81 ? -10.089 1.751 -3.900 1.00 98.38 81 GLY A N 1
ATOM 572 C CA . GLY A 1 81 ? -10.323 0.476 -4.588 1.00 98.38 81 GLY A CA 1
ATOM 573 C C . GLY A 1 81 ? -9.107 -0.456 -4.673 1.00 98.38 81 GLY A C 1
ATOM 574 O O . GLY A 1 81 ? -9.205 -1.512 -5.297 1.00 98.38 81 GLY A O 1
ATOM 575 N N . ALA A 1 82 ? -7.971 -0.103 -4.065 1.00 98.69 82 ALA A N 1
ATOM 576 C CA . ALA A 1 82 ? -6.801 -0.968 -4.018 1.00 98.69 82 ALA A CA 1
ATOM 577 C C . ALA A 1 82 ? -7.026 -2.182 -3.099 1.00 98.69 82 ALA A C 1
ATOM 579 O O . ALA A 1 82 ? -7.790 -2.134 -2.132 1.00 98.69 82 ALA A O 1
ATOM 580 N N . SER A 1 83 ? -6.309 -3.272 -3.369 1.00 98.69 83 SER A N 1
ATOM 581 C CA . SER A 1 83 ? -6.209 -4.412 -2.449 1.00 98.69 83 SER A CA 1
ATOM 582 C C . SER A 1 83 ? -4.845 -4.420 -1.776 1.00 98.69 83 SER A C 1
ATOM 584 O O . SER A 1 83 ? -3.832 -4.367 -2.465 1.00 98.69 83 SER A O 1
ATOM 586 N N . LEU A 1 84 ? -4.819 -4.532 -0.448 1.00 98.69 84 LEU A N 1
ATOM 587 C CA . LEU A 1 84 ? -3.609 -4.581 0.379 1.00 98.69 84 LEU A CA 1
ATOM 588 C C . LEU A 1 84 ? -3.503 -5.898 1.146 1.00 98.69 84 LEU A C 1
ATOM 590 O O . LEU A 1 84 ? -2.900 -5.965 2.216 1.00 98.69 84 LEU A O 1
ATOM 594 N N . TYR A 1 85 ? -4.111 -6.956 0.618 1.00 98.75 85 TYR A N 1
ATOM 595 C CA . TYR A 1 85 ? -4.094 -8.267 1.247 1.00 98.75 85 TYR A CA 1
ATOM 596 C C . TYR A 1 85 ? -2.652 -8.710 1.544 1.00 98.75 85 TYR A C 1
ATOM 598 O O . TYR A 1 85 ? -1.839 -8.841 0.630 1.00 98.75 85 TYR A O 1
ATOM 606 N N . SER A 1 86 ? -2.327 -8.962 2.814 1.00 98.75 86 SER A N 1
ATOM 607 C CA . SER A 1 86 ? -0.968 -9.298 3.283 1.00 98.75 86 SER A CA 1
ATOM 608 C C . SER A 1 86 ? 0.128 -8.266 2.967 1.00 98.75 86 SER A C 1
ATOM 610 O O . SER A 1 86 ? 1.306 -8.601 3.065 1.00 98.75 86 SER A O 1
ATOM 612 N N . ALA A 1 87 ? -0.220 -7.042 2.569 1.00 98.81 87 ALA A N 1
ATOM 613 C CA . ALA A 1 87 ? 0.753 -6.000 2.256 1.00 98.81 87 ALA A CA 1
ATOM 614 C C . ALA A 1 87 ? 1.339 -5.366 3.525 1.00 98.81 87 ALA A C 1
ATOM 616 O O . ALA A 1 87 ? 0.686 -5.316 4.568 1.00 98.81 87 ALA A O 1
ATOM 617 N N . THR A 1 88 ? 2.534 -4.803 3.404 1.00 98.75 88 THR A N 1
ATOM 618 C CA . THR A 1 88 ? 3.118 -3.886 4.378 1.00 98.75 88 THR A CA 1
ATOM 619 C C . THR A 1 88 ? 3.052 -2.472 3.812 1.00 98.75 88 THR A C 1
ATOM 621 O O . THR A 1 88 ? 3.611 -2.196 2.753 1.00 98.75 88 THR A O 1
ATOM 624 N N . LEU A 1 89 ? 2.374 -1.570 4.521 1.00 98.25 89 LEU A N 1
ATOM 625 C CA . LEU A 1 89 ? 2.453 -0.134 4.269 1.00 98.25 89 LEU A CA 1
ATOM 626 C C . LEU A 1 89 ? 3.160 0.535 5.437 1.00 98.25 89 LEU A C 1
ATOM 628 O O . LEU A 1 89 ? 2.671 0.497 6.568 1.00 98.25 89 LEU A O 1
ATOM 632 N N . GLY A 1 90 ? 4.291 1.164 5.151 1.00 97.06 90 GLY A N 1
ATOM 633 C CA . GLY A 1 90 ? 5.100 1.862 6.127 1.00 97.06 90 GLY A CA 1
ATOM 634 C C . GLY A 1 90 ? 5.211 3.347 5.856 1.00 97.06 90 GLY A C 1
ATOM 635 O O . GLY A 1 90 ? 5.391 3.777 4.722 1.00 97.06 90 GLY A O 1
ATOM 636 N N . GLN A 1 91 ? 5.164 4.144 6.916 1.00 96.06 91 GLN A N 1
ATOM 637 C CA . GLN A 1 91 ? 5.617 5.518 6.822 1.00 96.06 91 GLN A CA 1
ATOM 638 C C . GLN A 1 91 ? 7.151 5.562 6.698 1.00 96.06 91 GLN A C 1
ATOM 640 O O . GLN A 1 91 ? 7.871 5.152 7.610 1.00 96.06 91 GLN A O 1
ATOM 645 N N . GLY A 1 92 ? 7.643 6.126 5.597 1.00 93.75 92 GLY A N 1
ATOM 646 C CA . GLY A 1 92 ? 9.048 6.446 5.363 1.00 93.75 92 GLY A CA 1
ATOM 647 C C . GLY A 1 92 ? 9.478 7.780 5.987 1.00 93.75 92 GLY A C 1
ATOM 648 O O . GLY A 1 92 ? 8.659 8.623 6.364 1.00 93.75 92 GLY A O 1
ATOM 649 N N . SER A 1 93 ? 10.794 7.990 6.094 1.00 91.38 93 SER A N 1
ATOM 650 C CA . SER A 1 93 ? 11.383 9.229 6.622 1.00 91.38 93 SER A CA 1
ATOM 651 C C . SER A 1 93 ? 12.032 10.053 5.511 1.00 91.38 93 SER A C 1
ATOM 653 O O . SER A 1 93 ? 12.877 9.538 4.783 1.00 91.38 93 SER A O 1
ATOM 655 N N . VAL A 1 94 ? 11.762 11.357 5.459 1.00 85.25 94 VAL A N 1
ATOM 656 C CA . VAL A 1 94 ? 12.424 12.275 4.520 1.00 85.25 94 VAL A CA 1
ATOM 657 C C . VAL A 1 94 ? 13.623 12.907 5.211 1.00 85.25 94 VAL A C 1
ATOM 659 O O . VAL A 1 94 ? 13.474 13.636 6.196 1.00 85.25 94 VAL A O 1
ATOM 662 N N . GLY A 1 95 ? 14.833 12.627 4.721 1.00 86.75 95 GLY A N 1
ATOM 663 C CA . GLY A 1 95 ? 16.064 13.157 5.320 1.00 86.75 95 GLY A CA 1
ATOM 664 C C . GLY A 1 95 ? 16.241 12.759 6.791 1.00 86.75 95 GLY A C 1
ATOM 665 O O . GLY A 1 95 ? 16.751 13.549 7.582 1.00 86.75 95 GLY A O 1
ATOM 666 N N . GLY A 1 96 ? 15.767 11.565 7.168 1.00 87.56 96 GLY A N 1
ATOM 667 C CA . GLY A 1 96 ? 15.790 11.066 8.546 1.00 87.56 96 GLY A CA 1
ATOM 668 C C . GLY A 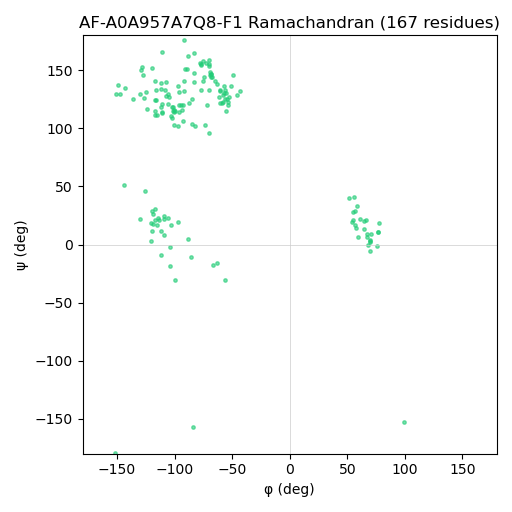1 96 ? 14.725 11.677 9.461 1.00 87.56 96 GLY A C 1
ATOM 669 O O . GLY A 1 96 ? 14.788 11.491 10.673 1.00 87.56 96 GLY A O 1
ATOM 670 N N . THR A 1 97 ? 13.759 12.413 8.905 1.00 88.81 97 THR A N 1
ATOM 671 C CA . THR A 1 97 ? 12.658 13.014 9.666 1.00 88.81 97 THR A CA 1
ATOM 672 C C . THR A 1 97 ? 11.321 12.431 9.243 1.00 88.81 97 THR A C 1
ATOM 674 O O . THR A 1 97 ? 11.017 12.340 8.054 1.00 88.81 97 THR A O 1
ATOM 677 N N . TYR A 1 98 ? 10.513 12.060 10.230 1.00 92.31 98 TYR A N 1
ATOM 678 C CA . TYR A 1 98 ? 9.113 11.715 10.027 1.00 92.31 98 TYR A CA 1
ATOM 679 C C . TYR A 1 98 ? 8.254 12.971 10.154 1.00 92.31 98 TYR A C 1
ATOM 681 O O . TYR A 1 98 ? 8.606 13.918 10.864 1.00 92.31 98 TYR A O 1
ATOM 689 N N . ARG A 1 99 ? 7.125 12.988 9.452 1.00 92.19 99 ARG A N 1
ATOM 690 C CA . ARG A 1 99 ? 6.150 14.084 9.484 1.00 92.19 99 ARG A CA 1
ATOM 691 C C . ARG A 1 99 ? 4.765 13.506 9.742 1.00 92.19 99 ARG A C 1
ATOM 693 O O . ARG A 1 99 ? 4.535 12.380 9.336 1.00 92.19 99 ARG A O 1
ATOM 700 N N . PRO A 1 100 ? 3.838 14.225 10.379 1.00 95.00 100 PRO A N 1
ATOM 701 C CA . PRO A 1 100 ? 2.466 13.746 10.474 1.00 95.00 100 PRO A CA 1
ATOM 702 C C . PRO A 1 100 ? 1.889 13.457 9.083 1.00 95.00 100 PRO A C 1
ATOM 704 O O . PRO A 1 100 ? 1.995 14.308 8.197 1.00 95.00 100 PRO A O 1
ATOM 707 N N . LEU A 1 101 ? 1.305 12.275 8.903 1.00 96.75 101 LEU A N 1
ATOM 708 C CA . LEU A 1 101 ? 0.588 11.875 7.695 1.00 96.75 101 LEU A CA 1
ATOM 709 C C . LEU A 1 101 ? -0.798 11.372 8.077 1.00 96.75 101 LEU A C 1
ATOM 711 O O . LEU A 1 101 ? -0.969 10.733 9.112 1.00 96.75 101 LEU A O 1
ATOM 715 N N . GLU A 1 102 ? -1.766 11.625 7.208 1.00 97.62 102 GLU A N 1
ATOM 716 C CA . GLU A 1 102 ? -3.103 11.052 7.307 1.00 97.62 102 GLU A CA 1
ATOM 717 C C . GLU A 1 102 ? -3.286 9.989 6.224 1.00 97.62 102 GLU A C 1
ATOM 719 O O . GLU A 1 102 ? -2.864 10.175 5.080 1.00 97.62 102 GLU A O 1
ATOM 724 N N . LEU A 1 103 ? -3.939 8.884 6.578 1.00 98.00 103 LEU A N 1
ATOM 725 C CA . LEU A 1 103 ? -4.238 7.793 5.660 1.00 98.00 103 LEU A CA 1
ATOM 726 C C . LEU A 1 103 ? -5.678 7.311 5.847 1.00 98.00 103 LEU A C 1
ATOM 728 O O . LEU A 1 103 ? -6.089 6.926 6.942 1.00 98.00 103 LEU A O 1
ATOM 732 N N . SER A 1 104 ? -6.436 7.297 4.751 1.00 98.19 104 SER A N 1
ATOM 733 C CA . SER A 1 104 ? -7.736 6.630 4.697 1.00 98.19 104 SER A CA 1
ATOM 734 C C . SER A 1 104 ? -7.556 5.199 4.200 1.00 98.19 104 SER A C 1
ATOM 736 O O . SER A 1 104 ? -6.896 4.966 3.187 1.00 98.19 104 SER A O 1
ATOM 738 N N . LEU A 1 105 ? -8.167 4.252 4.907 1.00 98.50 105 LEU A N 1
ATOM 739 C CA . LEU A 1 105 ? -8.206 2.831 4.561 1.00 98.50 105 LEU A CA 1
ATOM 740 C C . LEU A 1 105 ? -9.641 2.368 4.248 1.00 98.50 105 LEU A C 1
ATOM 742 O O . LEU A 1 105 ? -9.931 1.172 4.253 1.00 98.50 105 LEU A O 1
ATOM 746 N N . ALA A 1 106 ? -10.550 3.312 3.990 1.00 98.50 106 ALA A N 1
ATOM 747 C CA . ALA A 1 106 ? -11.967 3.045 3.793 1.00 98.50 106 ALA A CA 1
ATOM 748 C C . ALA A 1 106 ? -12.220 2.117 2.593 1.00 98.50 106 ALA A C 1
ATOM 750 O O . ALA A 1 106 ? -11.699 2.322 1.498 1.00 98.50 106 ALA A O 1
ATOM 751 N N . GLY A 1 107 ? -13.057 1.101 2.801 1.00 98.56 107 GLY A N 1
ATOM 752 C CA . GLY A 1 107 ? -13.465 0.146 1.768 1.00 98.56 107 GLY A CA 1
ATOM 753 C C . GLY A 1 107 ? -12.375 -0.819 1.290 1.00 98.56 107 GLY A C 1
ATOM 754 O O . GLY A 1 107 ? -12.644 -1.618 0.394 1.00 98.56 107 GLY A O 1
ATOM 755 N N . LEU A 1 108 ? -11.165 -0.761 1.852 1.00 98.69 108 LEU A N 1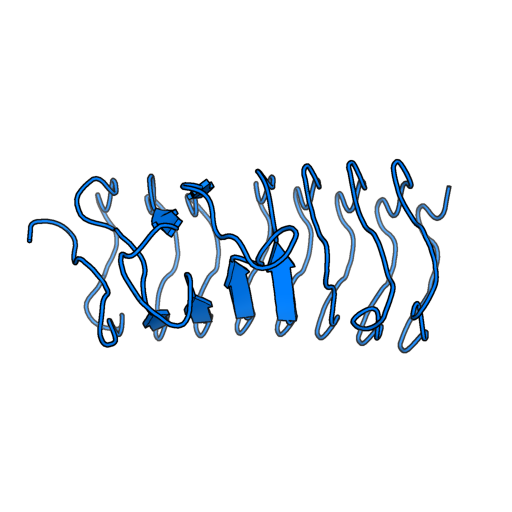
ATOM 756 C CA . LEU A 1 108 ? -10.035 -1.564 1.387 1.00 98.69 108 LEU A CA 1
ATOM 757 C C . LEU A 1 108 ? -10.058 -2.979 1.973 1.00 98.69 108 LEU A C 1
ATOM 759 O O . LEU A 1 108 ? -10.449 -3.204 3.122 1.00 98.69 108 LEU A O 1
ATOM 763 N N . ASP A 1 109 ? -9.574 -3.947 1.196 1.00 98.69 109 ASP A N 1
ATOM 764 C CA . ASP A 1 109 ? -9.185 -5.250 1.736 1.00 98.69 109 ASP A CA 1
ATOM 765 C C . ASP A 1 109 ? -7.768 -5.141 2.306 1.00 98.69 109 ASP A C 1
ATOM 767 O O . ASP A 1 109 ? -6.795 -5.131 1.550 1.00 98.69 109 ASP A O 1
ATOM 771 N N . ILE A 1 110 ? -7.666 -5.038 3.633 1.00 98.62 110 ILE A N 1
ATOM 772 C CA . ILE A 1 110 ? -6.397 -4.949 4.370 1.00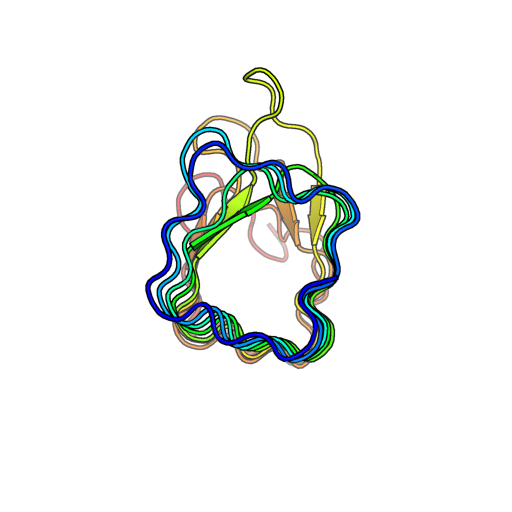 98.62 110 ILE A CA 1
ATOM 773 C C . ILE A 1 110 ? -6.166 -6.190 5.240 1.00 98.62 110 ILE A C 1
ATOM 775 O O . ILE A 1 110 ? -5.401 -6.146 6.208 1.00 98.62 110 ILE A O 1
ATOM 779 N N . ARG A 1 111 ? -6.824 -7.316 4.927 1.00 98.81 111 ARG A N 1
ATOM 780 C CA . ARG A 1 111 ? -6.642 -8.562 5.679 1.00 98.81 111 ARG A CA 1
ATOM 781 C C . ARG A 1 111 ? -5.181 -8.976 5.688 1.00 98.81 111 ARG A C 1
ATOM 783 O O . ARG A 1 111 ? -4.518 -8.957 4.652 1.00 98.81 111 ARG A O 1
ATOM 790 N N . GLN A 1 112 ? -4.701 -9.396 6.855 1.00 98.75 112 GLN A N 1
ATOM 791 C CA . GLN A 1 112 ? -3.306 -9.796 7.082 1.00 98.75 112 GLN A CA 1
ATOM 792 C C . GLN A 1 112 ? -2.266 -8.698 6.799 1.00 98.75 112 GLN A C 1
ATOM 794 O O . GLN A 1 112 ? -1.071 -8.984 6.834 1.00 98.75 112 GLN A O 1
ATOM 799 N N . ALA A 1 113 ? -2.690 -7.466 6.508 1.00 98.69 113 ALA A N 1
ATOM 800 C CA . ALA A 1 113 ? -1.776 -6.372 6.234 1.00 98.69 113 ALA A CA 1
ATOM 801 C C . ALA A 1 113 ? -1.077 -5.902 7.512 1.00 98.69 113 ALA A C 1
ATOM 803 O O . ALA A 1 113 ? -1.603 -6.042 8.622 1.00 98.69 113 ALA A O 1
ATOM 804 N N . TRP A 1 114 ? 0.083 -5.282 7.334 1.00 98.44 114 TRP A N 1
ATOM 805 C CA . TRP A 1 114 ? 0.781 -4.550 8.375 1.00 98.44 114 TRP A CA 1
ATOM 806 C C . TRP A 1 114 ? 0.851 -3.071 8.006 1.00 98.44 114 TRP A C 1
ATOM 808 O O . TRP A 1 114 ? 1.537 -2.681 7.065 1.00 98.44 114 TRP A O 1
ATOM 818 N N . ILE A 1 115 ? 0.137 -2.243 8.762 1.00 98.06 115 ILE A N 1
ATOM 819 C CA . ILE A 1 115 ? 0.191 -0.790 8.644 1.00 98.06 115 ILE A CA 1
ATOM 820 C C . ILE A 1 115 ? 1.090 -0.269 9.763 1.00 98.06 115 ILE A C 1
ATOM 822 O O . ILE A 1 115 ? 0.786 -0.453 10.947 1.00 98.06 115 ILE A O 1
ATOM 826 N N . ARG A 1 116 ? 2.217 0.340 9.394 1.00 96.69 116 ARG A N 1
ATOM 827 C CA . ARG A 1 116 ? 3.235 0.796 10.343 1.00 96.69 116 ARG A CA 1
ATOM 828 C C . ARG A 1 116 ? 3.548 2.280 10.184 1.00 96.69 116 ARG A C 1
ATOM 830 O O . ARG A 1 116 ? 3.800 2.763 9.083 1.00 96.69 116 ARG A O 1
ATOM 837 N N . GLY A 1 117 ? 3.549 2.999 11.298 1.00 95.81 117 GLY A N 1
ATOM 838 C CA . GLY A 1 117 ? 4.131 4.331 11.384 1.00 95.81 117 GLY A CA 1
ATOM 839 C C . GLY A 1 117 ? 5.643 4.276 11.646 1.00 95.81 117 GLY A C 1
ATOM 840 O O . GLY A 1 117 ? 6.299 3.272 11.348 1.00 95.81 117 GLY A O 1
ATOM 841 N N . PRO A 1 118 ? 6.221 5.352 12.204 1.00 91.56 118 PRO A N 1
ATOM 842 C CA . PRO A 1 118 ? 7.635 5.408 12.552 1.00 91.56 118 PRO A CA 1
ATOM 843 C C . PRO A 1 118 ? 8.004 4.376 13.623 1.00 91.56 118 PRO A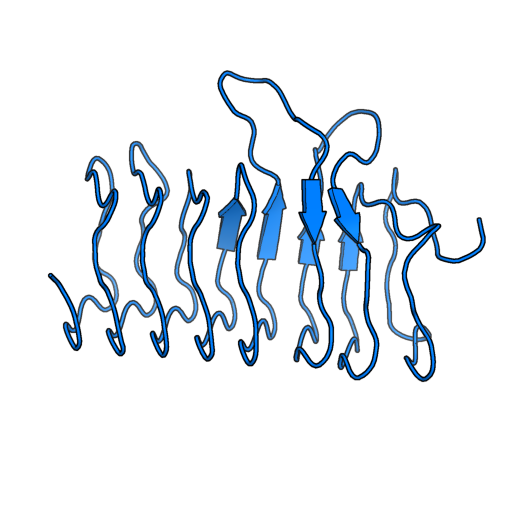 C 1
ATOM 845 O O . PRO A 1 118 ? 7.328 4.252 14.637 1.00 91.56 118 PRO A O 1
ATOM 848 N N . TYR A 1 119 ? 9.148 3.706 13.467 1.00 80.38 119 TYR A N 1
ATOM 849 C CA . TYR A 1 119 ? 9.625 2.701 14.432 1.00 80.38 119 TYR A CA 1
ATOM 850 C C . TYR A 1 119 ? 9.931 3.245 15.839 1.00 80.38 119 TYR A C 1
ATOM 852 O O . TYR A 1 119 ? 10.128 2.463 16.769 1.00 80.38 119 TYR A O 1
ATOM 860 N N . GLN A 1 120 ? 10.066 4.563 15.999 1.00 78.88 120 GLN A N 1
ATOM 861 C CA . GLN A 1 120 ? 10.420 5.195 17.268 1.00 78.88 120 GLN A CA 1
ATOM 862 C C . GLN A 1 120 ? 9.671 6.514 17.442 1.00 78.88 120 GLN A C 1
ATOM 864 O O . GLN A 1 120 ? 9.686 7.360 16.547 1.00 78.88 120 GLN A O 1
ATOM 869 N N . GLY A 1 121 ? 9.129 6.721 18.642 1.00 81.69 121 GLY A N 1
ATOM 870 C CA . GLY A 1 121 ? 8.521 7.982 19.051 1.00 81.69 121 GLY A CA 1
ATOM 871 C C . GLY A 1 121 ? 7.000 7.982 18.947 1.00 81.69 121 GLY A C 1
ATOM 872 O O . GLY A 1 121 ? 6.355 6.951 19.116 1.00 81.69 121 GLY A O 1
ATOM 873 N N . GLU A 1 122 ? 6.448 9.174 18.740 1.00 87.88 122 GLU A N 1
ATOM 874 C CA . GLU A 1 122 ? 5.007 9.395 18.618 1.00 87.88 122 GLU A CA 1
ATOM 875 C C . GLU A 1 122 ? 4.455 8.743 17.337 1.00 87.88 122 GLU A C 1
ATOM 877 O O . GLU A 1 122 ? 5.127 8.779 16.298 1.00 87.88 122 GLU A O 1
ATOM 882 N N . PRO A 1 123 ? 3.230 8.193 17.369 1.00 92.19 123 PRO A N 1
ATOM 883 C CA . PRO A 1 123 ? 2.572 7.665 16.183 1.00 92.19 123 PRO A CA 1
ATOM 884 C C . PRO A 1 123 ? 2.173 8.808 15.240 1.00 92.19 123 PRO A C 1
ATOM 886 O O . PRO A 1 123 ? 1.139 9.450 15.401 1.00 92.19 123 PRO A O 1
ATOM 889 N N . LEU A 1 124 ? 3.020 9.089 14.250 1.00 94.69 124 LEU A N 1
ATOM 890 C CA . LEU A 1 124 ? 2.810 10.186 13.295 1.00 94.69 124 LEU A CA 1
ATOM 891 C C . LEU A 1 124 ? 1.935 9.801 12.095 1.00 94.69 124 LEU A C 1
ATOM 893 O O . LEU A 1 124 ? 1.523 10.685 11.344 1.00 94.69 124 LEU A O 1
ATOM 897 N N . LEU A 1 125 ? 1.648 8.512 11.913 1.00 96.94 125 LEU A N 1
ATOM 898 C CA . LEU A 1 125 ? 0.719 8.037 10.896 1.00 96.94 125 LEU A CA 1
ATOM 899 C C . LEU A 1 125 ? -0.682 7.923 11.503 1.00 96.94 125 LEU A C 1
ATOM 901 O O . LEU A 1 125 ? -0.962 7.005 12.275 1.00 96.94 125 LEU A O 1
ATOM 905 N N . VAL A 1 126 ? -1.550 8.863 11.139 1.00 97.56 126 VAL A N 1
ATOM 906 C CA . VAL A 1 126 ? -2.936 8.950 11.600 1.00 97.56 126 VAL A CA 1
ATOM 907 C C . VAL A 1 126 ? -3.846 8.228 10.612 1.00 97.56 126 VAL A C 1
ATOM 909 O O . VAL A 1 126 ? -3.940 8.601 9.442 1.00 97.56 126 VAL A O 1
ATOM 912 N N . ILE A 1 127 ? -4.555 7.208 11.083 1.00 97.94 127 ILE A N 1
ATOM 913 C CA . ILE A 1 127 ? -5.598 6.541 10.306 1.00 97.94 127 ILE A CA 1
ATOM 914 C C . ILE A 1 127 ? -6.908 7.290 10.522 1.00 97.94 127 ILE A C 1
ATOM 916 O O . ILE A 1 127 ? -7.375 7.427 11.651 1.00 97.94 127 ILE A O 1
ATOM 920 N N . THR A 1 128 ? -7.509 7.781 9.441 1.00 97.62 128 THR A N 1
ATOM 921 C CA . THR A 1 128 ? -8.680 8.669 9.527 1.00 97.62 128 THR A CA 1
ATOM 922 C C . THR A 1 128 ? -10.007 7.952 9.294 1.00 97.62 128 THR A C 1
ATOM 924 O O . THR A 1 128 ? -11.026 8.338 9.865 1.00 97.62 128 THR A O 1
ATOM 927 N N . ASP A 1 129 ? -10.023 6.891 8.487 1.00 98.31 129 ASP A N 1
ATOM 928 C CA . ASP A 1 129 ? -11.254 6.186 8.120 1.00 98.31 129 ASP A CA 1
ATOM 929 C C . ASP A 1 129 ? -10.969 4.711 7.824 1.00 98.31 129 ASP A C 1
ATOM 931 O O . ASP A 1 129 ? -10.076 4.390 7.037 1.00 98.31 129 ASP A O 1
ATOM 935 N N . LEU A 1 130 ? -11.741 3.825 8.452 1.00 98.31 130 LEU A N 1
ATOM 936 C CA . LEU A 1 130 ? -11.717 2.376 8.254 1.00 98.31 130 LEU A CA 1
ATOM 937 C C . LEU A 1 130 ? -13.074 1.831 7.789 1.00 98.31 130 LEU A C 1
ATOM 939 O O . LEU A 1 130 ? -13.222 0.618 7.633 1.00 98.31 130 LEU A O 1
ATOM 943 N N . ARG A 1 131 ? -14.087 2.675 7.563 1.00 98.31 131 ARG A N 1
ATOM 944 C CA . ARG A 1 131 ? -15.436 2.211 7.212 1.00 98.31 131 ARG A CA 1
ATOM 945 C C . ARG A 1 131 ? -15.418 1.319 5.983 1.00 98.31 131 ARG A C 1
ATOM 947 O O . ARG A 1 131 ? -14.822 1.642 4.958 1.00 98.31 131 ARG A O 1
ATOM 954 N N . GLY A 1 132 ? -16.118 0.193 6.077 1.00 98.25 132 GLY A N 1
ATOM 955 C CA . GLY A 1 132 ? -16.211 -0.783 4.993 1.00 98.25 132 GLY A CA 1
ATOM 956 C C . GLY A 1 132 ? -14.908 -1.527 4.685 1.00 98.25 132 GLY A C 1
ATOM 957 O O . GLY A 1 132 ? -14.919 -2.371 3.793 1.00 98.25 132 GLY A O 1
ATOM 958 N N . ALA A 1 133 ? -13.809 -1.250 5.395 1.00 98.31 133 ALA A N 1
ATOM 959 C CA . ALA A 1 133 ? -12.582 -2.017 5.259 1.00 98.31 133 ALA A CA 1
ATOM 960 C C . ALA A 1 133 ? -12.767 -3.429 5.827 1.00 98.31 133 ALA A C 1
ATOM 962 O O . ALA A 1 133 ? -13.466 -3.636 6.823 1.00 98.31 133 ALA A O 1
ATOM 963 N N . THR A 1 134 ? -12.099 -4.404 5.215 1.00 98.44 134 THR A N 1
ATOM 964 C CA . THR A 1 134 ? -12.012 -5.764 5.759 1.00 98.44 134 THR A CA 1
ATOM 965 C C . THR A 1 134 ? -10.662 -5.927 6.450 1.00 98.44 134 THR A C 1
ATOM 967 O O . THR A 1 134 ? -9.624 -5.868 5.793 1.00 98.44 134 THR A O 1
ATOM 970 N N . VAL A 1 135 ? -10.678 -6.104 7.775 1.00 98.31 135 VAL A N 1
ATOM 971 C CA . VAL A 1 135 ? -9.501 -5.916 8.653 1.00 98.31 135 VAL A CA 1
ATOM 972 C C . VAL A 1 135 ? -9.070 -7.180 9.409 1.00 98.31 135 VAL A C 1
ATOM 974 O O . VAL A 1 135 ? -8.372 -7.126 10.422 1.00 98.31 135 VAL A O 1
ATOM 977 N N . GLU A 1 136 ? -9.518 -8.351 8.957 1.00 98.50 136 GLU A N 1
ATOM 978 C CA . GLU A 1 136 ? -9.210 -9.609 9.639 1.00 98.50 136 GLU A CA 1
ATOM 979 C C . GLU A 1 136 ? -7.698 -9.862 9.663 1.00 98.50 136 GLU A C 1
ATOM 981 O O . GLU A 1 136 ? -7.034 -9.903 8.622 1.00 98.50 136 GLU A O 1
ATOM 986 N N . ASN A 1 137 ? -7.159 -10.106 10.855 1.00 98.44 137 ASN A N 1
ATOM 987 C CA . ASN A 1 137 ? -5.739 -10.358 11.091 1.00 98.44 137 ASN A CA 1
ATOM 988 C C . ASN A 1 137 ? -4.813 -9.197 10.691 1.00 98.44 137 ASN A C 1
ATOM 990 O O . ASN A 1 137 ? -3.626 -9.421 10.452 1.00 98.44 137 ASN A O 1
ATOM 994 N N . THR A 1 138 ? -5.330 -7.971 10.606 1.00 98.31 138 THR A N 1
ATOM 995 C CA . THR A 1 138 ? -4.527 -6.775 10.327 1.00 98.31 138 THR A CA 1
ATOM 996 C C . THR A 1 138 ? -3.719 -6.365 11.555 1.00 98.31 138 THR A C 1
ATOM 998 O O . THR A 1 138 ? -4.187 -6.471 12.692 1.00 98.31 138 THR A O 1
ATOM 1001 N N . ARG A 1 139 ? -2.500 -5.873 11.324 1.00 98.12 139 ARG A N 1
ATOM 1002 C CA . ARG A 1 139 ? -1.624 -5.313 12.354 1.00 98.12 139 ARG A CA 1
ATOM 1003 C C . ARG A 1 139 ? -1.453 -3.817 12.164 1.00 98.12 139 ARG A C 1
ATOM 1005 O O . ARG A 1 139 ? -1.147 -3.360 11.066 1.00 98.12 139 ARG A O 1
ATOM 1012 N N . PHE A 1 140 ? -1.579 -3.089 13.259 1.00 97.50 140 PHE A N 1
ATOM 1013 C CA . PHE A 1 140 ? -1.295 -1.668 13.364 1.00 97.50 140 PHE A CA 1
ATOM 1014 C C . PHE A 1 140 ? -0.135 -1.479 14.343 1.00 97.50 140 PHE A C 1
ATOM 1016 O O . PHE A 1 140 ? -0.195 -1.954 15.477 1.00 97.50 140 PHE A O 1
ATOM 1023 N N . ASN A 1 141 ? 0.933 -0.817 13.902 1.00 95.88 141 ASN A N 1
ATOM 1024 C CA . ASN A 1 141 ? 2.116 -0.543 14.718 1.00 95.88 141 ASN A CA 1
ATOM 1025 C C . ASN A 1 141 ? 2.493 0.937 14.624 1.00 95.88 141 ASN A C 1
ATOM 1027 O O . ASN A 1 141 ? 2.620 1.454 13.518 1.00 95.88 141 ASN A O 1
ATOM 1031 N N . ALA A 1 142 ? 2.693 1.606 15.763 1.00 95.81 142 ALA A N 1
ATOM 1032 C CA . ALA A 1 142 ? 3.069 3.021 15.817 1.00 95.81 142 ALA A CA 1
ATOM 1033 C C . ALA A 1 142 ? 2.159 3.948 14.981 1.00 95.81 142 ALA A C 1
ATOM 1035 O O . ALA A 1 142 ? 2.622 4.879 14.321 1.00 95.81 142 ALA A O 1
ATOM 1036 N N . VAL A 1 143 ? 0.853 3.684 15.006 1.00 96.44 143 VAL A N 1
ATOM 1037 C CA . VAL A 1 143 ? -0.171 4.475 14.306 1.00 96.44 143 VAL A CA 1
ATOM 1038 C C . VAL A 1 143 ? -1.187 5.062 15.279 1.00 96.44 143 VAL A C 1
ATOM 1040 O O . VAL A 1 143 ? -1.468 4.484 16.327 1.00 96.44 143 VAL A O 1
ATOM 1043 N N . ASP A 1 144 ? -1.770 6.197 14.918 1.00 96.75 144 ASP A N 1
ATOM 1044 C CA . ASP A 1 144 ? -2.843 6.830 15.677 1.00 96.75 144 ASP A CA 1
ATOM 1045 C C . ASP A 1 144 ? -4.193 6.531 15.017 1.00 96.75 144 ASP A C 1
ATOM 1047 O O . ASP A 1 144 ? -4.452 6.958 13.893 1.00 96.75 144 ASP A O 1
ATOM 1051 N N . LEU A 1 145 ? -5.058 5.789 15.710 1.00 96.50 145 LEU A N 1
ATOM 1052 C CA . LEU A 1 145 ? -6.445 5.544 15.308 1.00 96.50 145 LEU A CA 1
ATOM 1053 C C . LEU A 1 145 ? -7.458 6.223 16.241 1.00 96.50 145 LEU A C 1
ATOM 1055 O O . LEU A 1 145 ? -8.652 5.933 16.160 1.00 96.50 145 LEU A O 1
ATOM 1059 N N . SER A 1 146 ? -7.023 7.119 17.131 1.00 95.75 146 SER A N 1
ATOM 1060 C CA . SER A 1 146 ? -7.886 7.776 18.126 1.00 95.75 146 SER A CA 1
ATOM 1061 C C . SER A 1 146 ? -9.073 8.512 17.504 1.00 95.75 146 SER A C 1
ATOM 1063 O O . SER A 1 146 ? -10.138 8.595 18.116 1.00 95.75 146 SER A O 1
ATOM 1065 N N . SER A 1 147 ? -8.887 9.018 16.282 1.00 94.94 147 SER A N 1
ATOM 1066 C CA . SER A 1 147 ? -9.878 9.777 15.515 1.00 94.94 147 SER A CA 1
ATOM 1067 C C . SER A 1 147 ? -10.441 9.008 14.313 1.00 94.94 147 SER A C 1
ATOM 1069 O O . SER A 1 147 ? -11.160 9.595 13.506 1.00 94.94 147 SER A O 1
ATOM 1071 N N . ALA A 1 148 ? -10.119 7.718 14.173 1.00 97.25 148 ALA A N 1
ATOM 1072 C CA . ALA A 1 148 ? -10.546 6.916 13.032 1.00 97.25 148 ALA A CA 1
ATOM 1073 C C . ALA A 1 148 ? -12.058 6.644 13.063 1.00 97.25 148 ALA A C 1
ATOM 1075 O O . ALA A 1 148 ? -12.598 6.186 14.076 1.00 97.25 148 ALA A O 1
ATOM 1076 N N . ASP A 1 149 ? -12.742 6.831 11.930 1.00 97.94 149 ASP A N 1
ATOM 1077 C CA . ASP A 1 149 ? -14.102 6.309 11.773 1.00 97.94 149 ASP A CA 1
ATOM 1078 C C . ASP A 1 149 ? -14.057 4.785 11.582 1.00 97.94 149 ASP A C 1
ATOM 1080 O O . ASP A 1 149 ? -13.725 4.269 10.514 1.00 97.94 149 ASP A O 1
ATOM 1084 N N . VAL A 1 150 ? -14.387 4.059 12.650 1.00 97.50 150 VAL A N 1
ATOM 1085 C CA . VAL A 1 150 ? -14.437 2.587 12.690 1.00 97.50 150 VAL A CA 1
ATOM 1086 C C . VAL A 1 150 ? -15.869 2.047 12.631 1.00 97.50 150 VAL A C 1
ATOM 1088 O O . VAL A 1 150 ? -16.133 0.897 12.987 1.00 97.50 150 VAL A O 1
ATOM 1091 N N . SER A 1 151 ? -16.831 2.872 12.208 1.00 97.50 151 SER A N 1
ATOM 1092 C CA . SER A 1 151 ? -18.245 2.498 12.193 1.00 97.50 151 SER A CA 1
ATOM 1093 C C . SER A 1 151 ? -18.493 1.265 11.321 1.00 97.50 151 SER A C 1
ATOM 1095 O O . SER A 1 151 ? -18.234 1.268 10.118 1.00 97.50 151 SER A O 1
ATOM 1097 N N . GLY A 1 152 ? -19.048 0.211 11.926 1.00 97.00 152 GLY A N 1
ATOM 1098 C CA . GLY A 1 152 ? -19.369 -1.038 11.227 1.00 97.00 152 GLY A CA 1
ATOM 1099 C C . GLY A 1 152 ? -18.166 -1.940 10.929 1.00 97.00 152 GLY A C 1
ATOM 1100 O O . GLY A 1 152 ? -18.329 -2.903 10.185 1.00 97.00 152 GLY A O 1
ATOM 1101 N N . VAL A 1 153 ? -16.990 -1.654 11.496 1.00 97.31 153 VAL A N 1
ATOM 1102 C CA . VAL A 1 153 ? -15.772 -2.458 11.325 1.00 97.31 153 VAL A CA 1
ATOM 1103 C C . VAL A 1 153 ? -15.618 -3.431 12.494 1.00 97.31 153 VAL A C 1
ATOM 1105 O O . VAL A 1 153 ? -15.717 -3.037 13.656 1.00 97.31 153 VAL A O 1
ATOM 1108 N N . ASP A 1 154 ? -15.358 -4.705 12.198 1.00 96.19 154 ASP A N 1
ATOM 1109 C CA . ASP A 1 154 ? -15.030 -5.703 13.219 1.00 96.19 154 ASP A CA 1
ATOM 1110 C C . ASP A 1 154 ? -13.533 -5.661 13.556 1.00 96.19 154 ASP A C 1
ATOM 1112 O O . ASP A 1 154 ? -12.696 -6.159 12.807 1.00 96.19 154 ASP A O 1
ATOM 1116 N N . LEU A 1 155 ? -13.201 -5.078 14.708 1.00 95.81 155 LEU A N 1
ATOM 1117 C CA . LEU A 1 155 ? -11.825 -4.980 15.204 1.00 95.81 155 LEU A CA 1
ATOM 1118 C C . LEU A 1 155 ? -11.391 -6.194 16.048 1.00 95.81 155 LEU A C 1
ATOM 1120 O O . LEU A 1 155 ? -10.291 -6.195 16.594 1.00 95.81 155 LEU A O 1
ATOM 1124 N N . SER A 1 156 ? -12.221 -7.236 16.185 1.00 96.25 156 SER A N 1
ATOM 1125 C CA . SER A 1 156 ? -11.947 -8.376 17.078 1.00 96.25 156 SER A CA 1
ATOM 1126 C C . SER A 1 156 ? -10.746 -9.235 16.669 1.00 96.25 156 SER A C 1
ATOM 1128 O O . SER A 1 156 ? -10.243 -10.014 17.481 1.00 96.25 156 SER A O 1
ATOM 1130 N N . GLN A 1 157 ? -10.294 -9.118 15.419 1.00 96.44 157 GLN A N 1
ATOM 1131 C CA . GLN A 1 157 ? -9.115 -9.795 14.867 1.00 96.44 157 GLN A CA 1
ATOM 1132 C C . GLN A 1 157 ? -8.028 -8.800 14.436 1.00 96.44 157 GLN A C 1
ATOM 1134 O O . GLN A 1 157 ? -7.183 -9.134 13.608 1.00 96.44 157 GLN A O 1
ATOM 1139 N N . VAL A 1 158 ? -8.059 -7.580 14.972 1.00 97.31 158 VAL A N 1
ATOM 1140 C CA . VAL A 1 158 ? -7.035 -6.563 14.731 1.00 97.31 158 VAL A CA 1
ATOM 1141 C C . VAL A 1 158 ? -6.034 -6.571 15.879 1.00 97.31 158 VAL A C 1
ATOM 1143 O O . VAL A 1 158 ? -6.406 -6.641 17.051 1.00 97.31 158 VAL A O 1
ATOM 1146 N N . TYR A 1 159 ? -4.753 -6.489 15.535 1.00 96.88 159 TYR A N 1
ATOM 1147 C CA . TYR A 1 159 ? -3.657 -6.424 16.492 1.00 96.88 159 TYR A CA 1
ATOM 1148 C C . TYR A 1 159 ? -3.077 -5.013 16.515 1.00 96.88 159 TYR A C 1
ATOM 1150 O O . TYR A 1 159 ? -2.714 -4.475 15.470 1.00 96.88 159 TYR A O 1
ATOM 1158 N N . PHE A 1 160 ? -2.969 -4.437 17.708 1.00 94.12 160 PHE A N 1
ATOM 1159 C CA . PHE A 1 160 ? -2.314 -3.154 17.938 1.00 94.12 160 PHE A CA 1
ATOM 1160 C C . PHE A 1 160 ? -1.028 -3.397 18.727 1.00 94.12 160 PHE A C 1
ATOM 1162 O O . PHE A 1 160 ? -1.071 -3.951 19.827 1.00 94.12 160 PHE A O 1
ATOM 1169 N N . ASP A 1 161 ? 0.103 -3.003 18.151 1.00 88.12 161 ASP A N 1
ATOM 1170 C CA . ASP A 1 161 ? 1.421 -3.118 18.774 1.00 88.12 161 ASP A CA 1
ATOM 1171 C C . ASP A 1 161 ? 1.788 -1.836 19.547 1.00 88.12 161 ASP A C 1
ATOM 1173 O O . ASP A 1 161 ? 1.060 -0.837 19.524 1.00 88.12 161 ASP A O 1
ATOM 1177 N N . GLU A 1 162 ? 2.944 -1.861 20.220 1.00 77.25 162 GLU A N 1
ATOM 1178 C CA . GLU A 1 162 ? 3.490 -0.741 20.997 1.00 77.25 162 GLU A CA 1
ATOM 1179 C C . GLU A 1 162 ? 3.487 0.580 20.196 1.00 77.25 162 GLU A C 1
ATOM 1181 O O . GLU A 1 162 ? 3.654 0.588 18.975 1.00 77.25 162 GLU A O 1
ATOM 1186 N N . PHE A 1 163 ? 3.261 1.694 20.902 1.00 90.19 163 PHE A N 1
ATOM 1187 C CA . PHE A 1 163 ? 3.106 3.061 20.372 1.00 90.19 163 PHE A CA 1
ATOM 1188 C C . PHE A 1 163 ? 1.833 3.347 19.566 1.00 90.19 163 PHE A C 1
ATOM 1190 O O . PHE A 1 163 ? 1.596 4.505 19.234 1.00 90.19 163 PHE A O 1
ATOM 1197 N N . SER A 1 164 ? 0.993 2.348 19.279 1.00 94.44 164 SER A N 1
ATOM 1198 C CA . SER A 1 164 ? -0.288 2.604 18.612 1.00 94.44 164 SER A CA 1
ATOM 1199 C C . SER A 1 164 ? -1.313 3.202 19.576 1.00 94.44 164 SER A C 1
ATOM 1201 O O . SER A 1 164 ? -1.428 2.757 20.720 1.00 94.44 164 SER A O 1
ATOM 1203 N N . ILE A 1 165 ? -2.106 4.163 19.104 1.00 95.06 165 ILE A N 1
ATOM 1204 C CA . ILE A 1 165 ? -3.252 4.702 19.844 1.00 95.06 165 ILE A CA 1
ATOM 1205 C C . ILE A 1 165 ? -4.519 4.069 19.272 1.00 95.06 165 ILE A C 1
ATOM 1207 O O . ILE A 1 165 ? -4.819 4.216 18.088 1.00 95.06 165 ILE A O 1
ATOM 1211 N N . CYS A 1 166 ? -5.249 3.329 20.105 1.00 92.38 166 CYS A N 1
ATOM 1212 C CA . CYS A 1 166 ? -6.445 2.604 19.686 1.00 92.38 166 CYS A CA 1
ATOM 1213 C C . CYS A 1 166 ? -7.647 3.548 19.483 1.00 92.38 166 CYS A C 1
ATOM 1215 O O . CYS A 1 166 ? -7.699 4.633 20.075 1.00 92.38 166 CYS A O 1
ATOM 1217 N N . PRO A 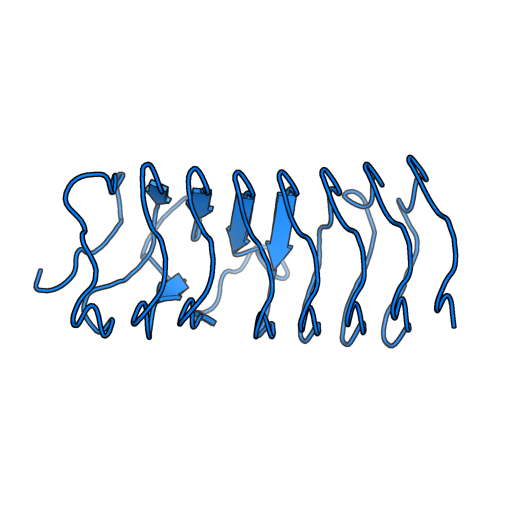1 167 ? -8.659 3.139 18.692 1.00 88.12 167 PRO A N 1
ATOM 1218 C CA . PRO A 1 167 ? -9.918 3.870 18.617 1.00 88.12 167 PRO A CA 1
ATOM 1219 C C . PRO A 1 167 ? -10.560 3.983 20.008 1.00 88.12 167 PRO A C 1
ATOM 1221 O O . PRO A 1 167 ? -10.879 2.967 20.627 1.00 88.12 167 PRO A O 1
ATOM 1224 N N . ASN A 1 168 ? -10.821 5.218 20.454 1.00 74.19 168 ASN A N 1
ATOM 1225 C CA . ASN A 1 168 ? -11.375 5.584 21.772 1.00 74.19 168 ASN A CA 1
ATOM 1226 C C . ASN A 1 168 ? -10.411 5.558 22.981 1.00 74.19 168 ASN A C 1
ATOM 1228 O O . ASN A 1 168 ? -10.890 5.613 24.118 1.00 74.19 168 ASN A O 1
ATOM 1232 N N . GLY A 1 169 ? -9.093 5.577 22.748 1.00 58.53 169 GLY A N 1
ATOM 1233 C CA . GLY A 1 169 ? -8.062 5.629 23.802 1.00 58.53 169 GLY A CA 1
ATOM 1234 C C . GLY A 1 169 ? -7.760 4.270 24.416 1.00 58.53 169 GLY A C 1
ATOM 1235 O O . GLY A 1 169 ? -7.342 4.264 25.595 1.00 58.53 169 GLY A O 1
#

Foldseek 3Di:
DQDQHEQALHECALHEQACHEPHLYEQAQYEHAHNYAQHCYEQANYEQANYEHENHEVYEQALYECHQYEYAYAYDYHQHNYEQHLHEYEHDADVNHHAAYEDECALYAQANYEYEYDPDDALRYEYAEHHNYAQAQYEYESHEDCNYHCPPPDCVRYHYDPNYHDHVD